Protein AF-A0A371E9P8-F1 (afdb_monomer_lite)

Foldseek 3Di:
DDVVQDLVNLVVVLVVVCVVCVPPVDDPLVSVVVSLVPDDPVVQVVVQVVVVHRPVVVSPPDD

Structure (mmCIF, N/CA/C/O backbone):
data_AF-A0A371E9P8-F1
#
_entry.id   AF-A0A371E9P8-F1
#
loop_
_atom_site.group_PDB
_atom_site.id
_atom_site.type_symbol
_atom_site.label_atom_id
_atom_site.label_alt_id
_atom_site.label_comp_id
_atom_site.label_asym_id
_atom_site.label_entity_id
_atom_site.label_seq_id
_atom_site.pdbx_PDB_ins_code
_atom_site.Cartn_x
_atom_site.Cartn_y
_atom_site.Cartn_z
_atom_site.occupancy
_atom_site.B_iso_or_equiv
_atom_site.auth_seq_id
_atom_site.auth_comp_id
_atom_site.auth_asym_id
_atom_site.auth_atom_id
_atom_site.pdbx_PDB_model_num
ATOM 1 N N . GLN A 1 1 ? 2.887 5.999 -3.420 1.00 85.00 1 GLN A N 1
ATOM 2 C CA . GLN A 1 1 ? 4.084 5.244 -3.806 1.00 85.00 1 GLN A CA 1
ATOM 3 C C . GLN A 1 1 ? 5.153 6.231 -4.235 1.00 85.00 1 GLN A C 1
ATOM 5 O O . GLN A 1 1 ? 4.838 7.198 -4.921 1.00 85.00 1 GLN A O 1
ATOM 10 N N . HIS A 1 2 ? 6.381 6.065 -3.757 1.00 87.50 2 HIS A N 1
ATOM 11 C CA . HIS A 1 2 ? 7.498 6.932 -4.139 1.00 87.50 2 HIS A CA 1
ATOM 12 C C . HIS A 1 2 ? 8.217 6.402 -5.386 1.00 87.50 2 HIS A C 1
ATOM 14 O O . HIS A 1 2 ? 8.183 5.207 -5.671 1.00 87.50 2 HIS A O 1
ATOM 20 N N . SER A 1 3 ? 8.901 7.280 -6.122 1.00 83.12 3 SER A N 1
ATOM 21 C CA . SER A 1 3 ? 9.733 6.875 -7.260 1.00 83.12 3 SER A CA 1
ATOM 22 C C . SER A 1 3 ? 10.826 5.903 -6.807 1.00 83.12 3 SER A C 1
ATOM 24 O O . SER A 1 3 ? 11.685 6.273 -6.010 1.00 83.12 3 SER A O 1
ATOM 26 N N . GLY A 1 4 ? 10.783 4.670 -7.317 1.00 86.31 4 GLY A N 1
ATOM 27 C CA . GLY A 1 4 ? 11.701 3.588 -6.942 1.00 86.31 4 GLY A CA 1
ATOM 28 C C . GLY A 1 4 ? 11.203 2.673 -5.817 1.00 86.31 4 GLY A C 1
ATOM 29 O O . GLY A 1 4 ? 11.841 1.659 -5.569 1.00 86.31 4 GLY A O 1
ATOM 30 N N . GLU A 1 5 ? 10.071 2.987 -5.177 1.00 91.81 5 GLU A N 1
ATOM 31 C CA . GLU A 1 5 ? 9.386 2.090 -4.236 1.00 91.81 5 GLU A CA 1
ATOM 32 C C . GLU A 1 5 ? 8.576 1.060 -5.033 1.00 91.81 5 GLU A C 1
ATOM 34 O O . GLU A 1 5 ? 7.782 1.416 -5.910 1.00 91.81 5 GLU A O 1
ATOM 39 N N . THR A 1 6 ? 8.768 -0.221 -4.739 1.00 91.19 6 THR A N 1
ATOM 40 C CA . THR A 1 6 ? 7.975 -1.301 -5.332 1.00 91.19 6 THR A CA 1
ATOM 41 C C . THR A 1 6 ? 6.550 -1.312 -4.770 1.00 91.19 6 THR A C 1
ATOM 43 O O . THR A 1 6 ? 6.288 -0.824 -3.668 1.00 91.19 6 THR A O 1
ATOM 46 N N . LEU A 1 7 ? 5.612 -1.927 -5.499 1.00 89.69 7 LEU A N 1
ATOM 47 C CA . LEU A 1 7 ? 4.238 -2.127 -5.025 1.00 89.69 7 LEU A CA 1
ATOM 48 C C . LEU A 1 7 ? 4.191 -2.833 -3.658 1.00 89.69 7 LEU A C 1
ATOM 50 O O . LEU A 1 7 ? 3.383 -2.477 -2.802 1.00 89.69 7 LEU A O 1
ATOM 54 N N . HIS A 1 8 ? 5.081 -3.807 -3.445 1.00 89.94 8 HIS A N 1
ATOM 55 C CA . HIS A 1 8 ? 5.175 -4.550 -2.190 1.00 89.94 8 HIS A CA 1
ATOM 56 C C . HIS A 1 8 ? 5.625 -3.661 -1.025 1.00 89.94 8 HIS A C 1
ATOM 58 O O . HIS A 1 8 ? 4.968 -3.637 0.012 1.00 89.94 8 HIS A O 1
ATOM 64 N N . GLU A 1 9 ? 6.696 -2.884 -1.201 1.00 93.69 9 GLU A N 1
ATOM 65 C CA . GLU A 1 9 ? 7.186 -1.961 -0.165 1.00 93.69 9 GLU A CA 1
ATOM 66 C C . GLU A 1 9 ? 6.135 -0.902 0.184 1.00 93.69 9 GLU A C 1
ATOM 68 O O . GLU A 1 9 ? 5.915 -0.587 1.358 1.00 93.69 9 GLU A O 1
ATOM 73 N N . TYR A 1 10 ? 5.429 -0.390 -0.828 1.00 94.25 10 TYR A N 1
ATOM 74 C CA . TYR A 1 10 ? 4.326 0.538 -0.615 1.00 94.25 10 TYR A CA 1
ATOM 75 C C . TYR A 1 10 ? 3.176 -0.106 0.178 1.00 94.25 10 TYR A C 1
ATOM 77 O O . TYR A 1 10 ? 2.656 0.507 1.113 1.00 94.25 10 TYR A O 1
ATOM 85 N N . TRP A 1 11 ? 2.809 -1.352 -0.142 1.00 91.56 11 TRP A N 1
ATOM 86 C CA . TRP A 1 11 ? 1.801 -2.125 0.591 1.00 91.56 11 TRP A CA 1
ATOM 87 C C . TRP A 1 11 ? 2.199 -2.386 2.049 1.00 91.56 11 TRP A C 1
ATOM 89 O O . TRP A 1 11 ? 1.378 -2.216 2.952 1.00 91.56 11 TRP A O 1
ATOM 99 N N . GLU A 1 12 ? 3.456 -2.738 2.318 1.00 93.62 12 GLU A N 1
ATOM 100 C CA . GLU A 1 12 ? 3.955 -2.908 3.688 1.00 93.62 12 GLU A CA 1
ATOM 101 C C . GLU A 1 12 ? 3.901 -1.598 4.480 1.00 93.62 12 GLU A C 1
ATOM 103 O O . GLU A 1 12 ? 3.454 -1.575 5.631 1.00 93.62 12 GLU A O 1
ATOM 108 N N . ARG A 1 13 ? 4.295 -0.480 3.858 1.00 94.56 13 ARG A N 1
ATOM 109 C CA . ARG A 1 13 ? 4.211 0.849 4.475 1.00 94.56 13 ARG A CA 1
ATOM 110 C C . ARG A 1 13 ? 2.768 1.243 4.781 1.00 94.56 13 ARG A C 1
ATOM 112 O O . ARG A 1 13 ? 2.505 1.768 5.865 1.00 94.56 13 ARG A O 1
ATOM 119 N N . PHE A 1 14 ? 1.849 0.974 3.858 1.00 91.94 14 PHE A N 1
ATOM 120 C CA . PHE A 1 14 ? 0.422 1.223 4.043 1.00 91.94 14 PHE A CA 1
ATOM 121 C C . PHE A 1 14 ? -0.148 0.394 5.204 1.00 91.94 14 PHE A C 1
ATOM 123 O O . PHE A 1 14 ? -0.757 0.955 6.112 1.00 91.94 14 PHE A O 1
ATOM 130 N N . ASN A 1 15 ? 0.137 -0.911 5.261 1.00 89.50 15 ASN A N 1
ATOM 131 C CA . ASN A 1 15 ? -0.303 -1.762 6.373 1.00 89.50 15 ASN A CA 1
ATOM 132 C C . ASN A 1 15 ? 0.274 -1.330 7.715 1.00 89.50 15 ASN A C 1
ATOM 134 O O . ASN A 1 15 ? -0.438 -1.309 8.717 1.00 89.50 15 ASN A O 1
ATOM 138 N N . LYS A 1 16 ? 1.555 -0.951 7.747 1.00 91.88 16 LYS A N 1
ATOM 139 C CA . LYS A 1 16 ? 2.181 -0.432 8.963 1.00 91.88 16 LYS A CA 1
ATOM 140 C C . LYS A 1 16 ? 1.472 0.830 9.449 1.00 91.88 16 LYS A C 1
ATOM 142 O O . LYS A 1 16 ? 1.258 0.965 10.648 1.00 91.88 16 LYS A O 1
ATOM 147 N N . LEU A 1 17 ? 1.071 1.720 8.540 1.00 88.94 17 LEU A N 1
ATOM 148 C CA . LEU A 1 17 ? 0.278 2.900 8.879 1.00 88.94 17 LEU A CA 1
ATOM 149 C C . LEU A 1 17 ? -1.089 2.505 9.457 1.00 88.94 17 LEU A C 1
ATOM 151 O O . LEU A 1 17 ? -1.441 2.974 10.537 1.00 88.94 17 LEU A O 1
ATOM 155 N N . CYS A 1 18 ? -1.823 1.597 8.811 1.00 87.25 18 CYS A N 1
ATOM 156 C CA . CYS A 1 18 ? -3.101 1.099 9.333 1.00 87.25 18 CYS A CA 1
ATOM 157 C C . CYS A 1 18 ? -2.953 0.477 10.732 1.00 87.25 18 CYS A C 1
ATOM 159 O O . CYS A 1 18 ? -3.746 0.767 11.627 1.00 87.25 18 CYS A O 1
ATOM 161 N N . ALA A 1 19 ? -1.885 -0.291 10.963 1.00 87.12 19 ALA A N 1
ATOM 162 C CA . ALA A 1 19 ? -1.595 -0.918 12.250 1.00 87.12 19 ALA A CA 1
ATOM 163 C C . ALA A 1 19 ? -1.292 0.091 13.375 1.00 87.12 19 ALA A C 1
ATOM 165 O O . ALA A 1 19 ? -1.505 -0.225 14.545 1.00 87.12 19 ALA A O 1
ATOM 166 N N . THR A 1 20 ? -0.829 1.309 13.057 1.00 88.50 20 THR A N 1
ATOM 167 C CA . THR A 1 20 ? -0.626 2.361 14.075 1.00 88.50 20 THR A CA 1
ATOM 168 C C . THR A 1 20 ? -1.931 2.963 14.601 1.00 88.50 20 THR A C 1
ATOM 170 O O . THR A 1 20 ? -1.937 3.512 15.701 1.00 88.50 20 THR A O 1
ATOM 173 N N . CYS A 1 21 ? -3.039 2.821 13.868 1.00 83.50 21 CYS A N 1
ATOM 174 C CA . CYS A 1 21 ? -4.345 3.370 14.233 1.00 83.50 21 CYS A CA 1
ATOM 175 C C . CYS A 1 21 ? -5.446 2.296 14.176 1.00 83.50 21 CYS A C 1
ATOM 177 O O . CYS A 1 21 ? -6.355 2.405 13.362 1.00 83.50 21 CYS A O 1
ATOM 179 N N . PRO A 1 22 ? -5.448 1.288 15.067 1.00 74.81 22 PRO A N 1
ATOM 180 C CA . PRO A 1 22 ? -6.402 0.172 15.009 1.00 74.81 22 PRO A CA 1
ATOM 181 C C . PRO A 1 22 ? -7.880 0.584 15.174 1.00 74.81 22 PRO A C 1
ATOM 183 O O . PRO A 1 22 ? -8.773 -0.164 14.794 1.00 74.81 22 PRO A O 1
ATOM 186 N N . HIS A 1 23 ? -8.155 1.782 15.707 1.00 78.38 23 HIS A N 1
ATOM 187 C CA . HIS A 1 23 ? -9.499 2.368 15.832 1.00 78.38 23 HIS A CA 1
ATOM 188 C C . HIS A 1 23 ? -9.773 3.472 14.796 1.00 78.38 23 HIS A C 1
ATOM 190 O O . HIS A 1 23 ? -10.500 4.425 15.074 1.00 78.38 23 HIS A O 1
ATOM 196 N N . HIS A 1 24 ? -9.198 3.374 13.596 1.00 76.31 24 HIS A N 1
ATOM 197 C CA . HIS A 1 24 ? -9.357 4.394 12.558 1.00 76.31 24 HIS A CA 1
ATOM 198 C C . HIS A 1 24 ? -10.811 4.605 12.099 1.00 76.31 24 HIS A C 1
ATOM 200 O O . HIS A 1 24 ? -11.087 5.633 11.493 1.00 76.31 24 HIS A O 1
ATOM 206 N N . GLN A 1 25 ? -11.740 3.666 12.348 1.00 83.56 25 GLN A N 1
ATOM 207 C CA . GLN A 1 25 ? -13.149 3.696 11.887 1.00 83.56 25 GLN A CA 1
ATOM 208 C C . GLN A 1 25 ? -13.333 3.824 10.357 1.00 83.56 25 GLN A C 1
ATOM 210 O O . GLN A 1 25 ? -14.455 3.801 9.862 1.00 83.56 25 GLN A O 1
ATOM 215 N N . ILE A 1 26 ? -12.237 3.905 9.599 1.00 84.50 26 ILE A N 1
ATOM 216 C CA . ILE A 1 26 ? -12.200 3.824 8.139 1.00 84.50 26 ILE A CA 1
ATOM 217 C C . ILE A 1 26 ? -12.628 2.417 7.706 1.00 84.50 26 ILE A C 1
ATOM 219 O O . ILE A 1 26 ? -12.113 1.428 8.229 1.00 84.50 26 IL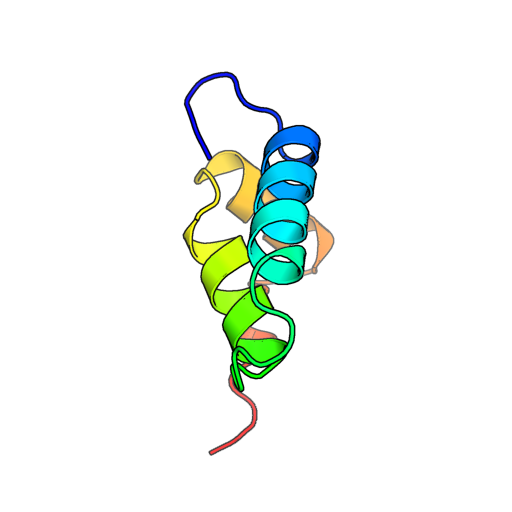E A O 1
ATOM 223 N N . SER A 1 27 ? -13.556 2.338 6.750 1.00 86.38 27 SER A N 1
ATOM 224 C CA . SER A 1 27 ? -13.994 1.075 6.157 1.00 86.38 27 SER A CA 1
ATOM 225 C C . SER A 1 27 ? -12.902 0.463 5.274 1.00 86.38 27 SER A C 1
ATOM 227 O O . SER A 1 27 ? -12.116 1.176 4.650 1.00 86.38 27 SER A O 1
ATOM 229 N N . GLU A 1 28 ? -12.877 -0.866 5.162 1.00 83.50 28 GLU A N 1
ATOM 230 C CA . GLU A 1 28 ? -11.909 -1.564 4.303 1.00 83.50 28 GLU A CA 1
ATOM 231 C C . GLU A 1 28 ? -12.000 -1.114 2.840 1.00 83.50 28 GLU A C 1
ATOM 233 O O . GLU A 1 28 ? -10.977 -0.943 2.184 1.00 83.50 28 GLU A O 1
ATOM 238 N N . GLN A 1 29 ? -13.207 -0.828 2.343 1.00 84.88 29 GLN A N 1
ATOM 239 C CA . GLN A 1 29 ? -13.401 -0.290 0.994 1.00 84.88 29 GLN A CA 1
ATOM 240 C C . GLN A 1 29 ? -12.693 1.055 0.801 1.00 84.88 29 GLN A C 1
ATOM 242 O O . GLN A 1 29 ? -12.050 1.265 -0.226 1.00 84.88 29 GLN A O 1
ATOM 247 N N . LEU A 1 30 ? -12.762 1.948 1.794 1.00 87.00 30 LEU A N 1
ATOM 248 C CA . LEU A 1 30 ? -12.100 3.247 1.720 1.00 87.00 30 LEU A CA 1
ATOM 249 C C . LEU A 1 30 ? -10.575 3.117 1.877 1.00 87.00 30 LEU A C 1
ATOM 251 O O . LEU A 1 30 ? -9.828 3.858 1.246 1.00 87.00 30 LEU A O 1
ATOM 255 N N . LEU A 1 31 ? -10.090 2.135 2.645 1.00 88.38 31 LEU A N 1
ATOM 256 C CA . LEU A 1 31 ? -8.659 1.808 2.688 1.00 88.38 31 LEU A CA 1
ATOM 257 C C . LEU A 1 31 ? -8.151 1.297 1.338 1.00 88.38 31 LEU A C 1
ATOM 259 O O . LEU A 1 31 ? -7.095 1.732 0.887 1.00 88.38 31 LEU A O 1
ATOM 263 N N . ILE A 1 32 ? -8.906 0.421 0.671 1.00 88.31 32 ILE A N 1
ATOM 264 C CA . ILE A 1 32 ? -8.576 -0.070 -0.674 1.00 88.31 32 ILE A CA 1
ATOM 265 C C . ILE A 1 32 ? -8.589 1.088 -1.683 1.00 88.31 32 ILE A C 1
ATOM 267 O O . ILE A 1 32 ? -7.697 1.160 -2.529 1.00 88.31 3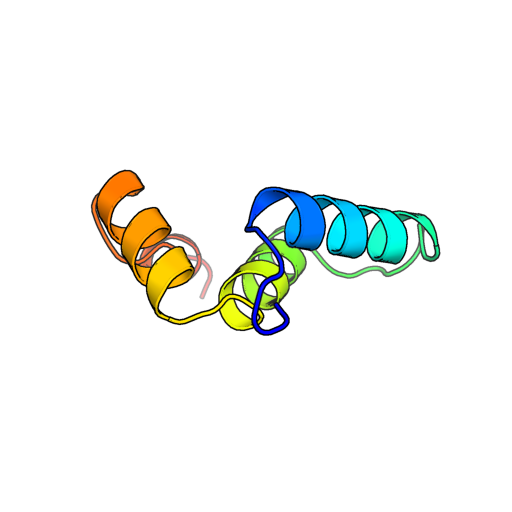2 ILE A O 1
ATOM 271 N N . GLN A 1 33 ? -9.541 2.023 -1.558 1.00 89.44 33 GLN A N 1
ATOM 272 C CA . GLN A 1 33 ? -9.579 3.263 -2.339 1.00 89.44 33 GLN A CA 1
ATOM 273 C C . GLN A 1 33 ? -8.298 4.076 -2.177 1.00 89.44 33 GLN A C 1
ATOM 275 O O . GLN A 1 33 ? -7.608 4.335 -3.161 1.00 89.44 33 GLN A O 1
ATOM 280 N N . TYR A 1 34 ? -7.943 4.420 -0.940 1.00 90.00 34 TYR A N 1
ATOM 281 C CA . TYR A 1 34 ? -6.749 5.213 -0.666 1.00 90.00 34 TYR A CA 1
ATOM 282 C C . TYR A 1 34 ? -5.458 4.507 -1.061 1.00 90.00 34 TYR A C 1
ATOM 284 O O . TYR A 1 34 ? -4.535 5.155 -1.554 1.00 90.00 34 TYR A O 1
ATOM 292 N N . PHE A 1 35 ? -5.390 3.189 -0.872 1.00 90.81 35 PHE A N 1
ATOM 293 C CA . PHE A 1 35 ? -4.264 2.394 -1.335 1.00 90.81 35 PHE A CA 1
ATOM 294 C C . PHE A 1 35 ? -4.111 2.516 -2.851 1.00 90.81 35 PHE A C 1
ATOM 296 O O . PHE A 1 35 ? -3.040 2.887 -3.320 1.00 90.81 35 PHE A O 1
ATOM 303 N N . TYR A 1 36 ? -5.183 2.264 -3.607 1.00 90.81 36 TYR A N 1
ATOM 304 C CA . TYR A 1 36 ? -5.164 2.296 -5.067 1.00 90.81 36 TYR A CA 1
ATOM 305 C C . TYR A 1 36 ? -4.863 3.697 -5.620 1.00 90.81 36 TYR A C 1
ATOM 307 O O . TYR A 1 36 ? -4.017 3.840 -6.502 1.00 90.81 36 TYR A O 1
ATOM 315 N N . GLU A 1 37 ? -5.487 4.745 -5.078 1.00 90.44 37 GLU A N 1
ATOM 316 C CA . GLU A 1 37 ? -5.217 6.136 -5.474 1.00 90.44 37 GLU A CA 1
ATOM 317 C C . GLU A 1 37 ? -3.781 6.571 -5.169 1.00 90.44 37 GLU A C 1
ATOM 319 O O . GLU A 1 37 ? -3.210 7.387 -5.890 1.00 90.44 37 GLU A O 1
ATOM 324 N N . GLY A 1 38 ? -3.175 6.007 -4.124 1.00 90.38 38 GLY A N 1
ATOM 325 C CA . GLY A 1 38 ?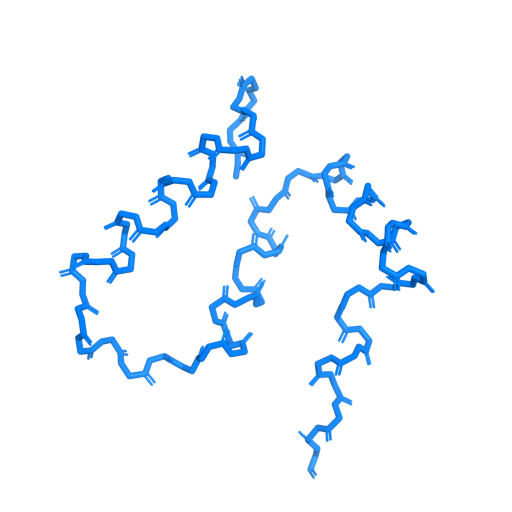 -1.796 6.286 -3.751 1.00 90.38 38 GLY A CA 1
ATOM 326 C C . GLY A 1 38 ? -0.742 5.562 -4.594 1.00 90.38 38 GLY A C 1
ATOM 327 O O . GLY A 1 38 ? 0.450 5.808 -4.385 1.00 90.38 38 GLY A O 1
ATOM 328 N N . LEU A 1 39 ? -1.129 4.685 -5.522 1.00 92.38 39 LEU A N 1
ATOM 329 C CA . LEU A 1 39 ? -0.210 3.976 -6.417 1.00 92.38 39 LEU A CA 1
ATOM 330 C C . LEU A 1 39 ? 0.260 4.832 -7.595 1.00 92.38 39 LEU A C 1
ATOM 332 O O . LEU A 1 39 ? -0.402 5.772 -8.027 1.00 92.38 39 LEU A O 1
ATOM 336 N N . MET A 1 40 ? 1.411 4.467 -8.155 1.00 92.12 40 MET A N 1
ATOM 337 C CA . MET A 1 40 ? 1.865 5.010 -9.430 1.00 92.12 40 MET A CA 1
ATOM 338 C C . MET A 1 40 ? 0.965 4.515 -10.567 1.00 92.12 40 MET A C 1
ATOM 340 O O . MET A 1 40 ? 0.464 3.392 -10.539 1.00 92.12 40 MET A O 1
ATOM 344 N N . MET A 1 41 ? 0.836 5.320 -11.626 1.00 89.00 41 MET A N 1
ATOM 345 C CA . MET A 1 41 ? 0.028 4.986 -12.811 1.00 89.00 41 MET A CA 1
ATOM 346 C C . MET A 1 41 ? 0.358 3.605 -13.402 1.00 89.00 41 MET A C 1
ATOM 348 O O . MET A 1 41 ? -0.530 2.911 -13.894 1.00 89.00 41 MET A O 1
ATOM 352 N N . MET A 1 42 ? 1.632 3.197 -13.355 1.00 89.94 42 MET A N 1
ATOM 353 C CA . MET A 1 42 ? 2.059 1.892 -13.865 1.00 89.94 42 MET A CA 1
ATOM 354 C C . MET A 1 42 ? 1.476 0.743 -13.035 1.00 89.94 42 MET A C 1
ATOM 356 O O . MET A 1 42 ? 0.900 -0.184 -13.599 1.00 89.94 42 MET A O 1
ATOM 360 N N . ASP A 1 43 ? 1.554 0.837 -11.709 1.00 90.81 43 ASP A N 1
ATOM 361 C CA . ASP A 1 43 ? 1.021 -0.177 -10.801 1.00 90.81 43 ASP A CA 1
ATOM 362 C C . ASP A 1 43 ? -0.513 -0.197 -10.809 1.00 90.81 43 ASP A C 1
ATOM 364 O O . ASP A 1 43 ? -1.111 -1.272 -10.837 1.00 90.81 43 ASP A O 1
ATOM 368 N N . GLN A 1 44 ? -1.166 0.967 -10.905 1.00 91.00 44 GLN A N 1
ATOM 369 C CA . GLN A 1 44 ? -2.618 1.048 -11.117 1.00 91.00 44 GLN A CA 1
ATOM 370 C C . GLN A 1 44 ? -3.038 0.329 -12.404 1.00 91.00 44 GLN A C 1
ATOM 372 O O . GLN A 1 44 ? -3.979 -0.465 -12.399 1.00 91.00 44 GLN A O 1
ATOM 377 N N . SER A 1 45 ? -2.319 0.566 -13.505 1.00 90.19 45 SER A N 1
ATOM 378 C CA . SER A 1 45 ? -2.574 -0.092 -14.789 1.00 90.19 45 SER A CA 1
ATOM 379 C C . SER A 1 45 ? -2.401 -1.610 -14.691 1.00 90.19 45 SER A C 1
ATOM 381 O O . SER A 1 45 ? -3.278 -2.358 -15.125 1.00 90.19 45 SER A O 1
ATOM 383 N N . MET A 1 46 ? -1.327 -2.080 -14.048 1.00 90.06 46 MET A N 1
ATOM 384 C CA . MET A 1 46 ? -1.102 -3.510 -13.819 1.00 90.06 46 MET A CA 1
ATOM 385 C C . MET A 1 46 ? -2.236 -4.150 -13.013 1.00 90.06 46 MET A C 1
ATOM 387 O O . MET A 1 46 ? -2.726 -5.218 -13.383 1.00 90.06 46 MET A O 1
ATOM 391 N N . ILE A 1 47 ? -2.689 -3.486 -11.947 1.00 89.38 47 ILE A N 1
ATOM 392 C CA . ILE A 1 47 ? -3.803 -3.960 -11.121 1.00 89.38 47 ILE A CA 1
ATOM 393 C C . ILE A 1 47 ? -5.102 -4.016 -11.925 1.00 89.38 47 ILE A C 1
ATOM 395 O O . ILE A 1 47 ? -5.828 -5.004 -11.824 1.00 89.38 47 ILE A O 1
ATOM 399 N N . ASN A 1 48 ? -5.391 -3.012 -12.751 1.00 89.56 48 ASN A N 1
ATOM 400 C CA . ASN A 1 48 ? -6.597 -2.999 -13.581 1.00 89.56 48 ASN A CA 1
ATOM 401 C C . ASN A 1 48 ? -6.592 -4.128 -14.616 1.00 89.56 48 ASN A C 1
ATOM 403 O O . ASN A 1 48 ? -7.599 -4.813 -14.803 1.00 89.56 48 ASN A O 1
ATOM 407 N N . VAL A 1 49 ? -5.445 -4.373 -15.254 1.00 89.31 49 VAL A N 1
ATOM 408 C CA . VAL A 1 49 ? -5.284 -5.486 -16.1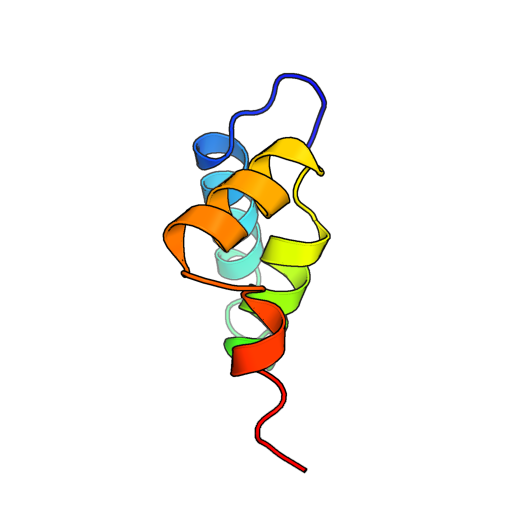98 1.00 89.31 49 VAL A CA 1
ATOM 409 C C . VAL A 1 49 ? -5.497 -6.824 -15.489 1.00 89.31 49 VAL A C 1
ATOM 411 O O . VAL A 1 49 ? -6.282 -7.644 -15.962 1.00 89.31 49 VAL A O 1
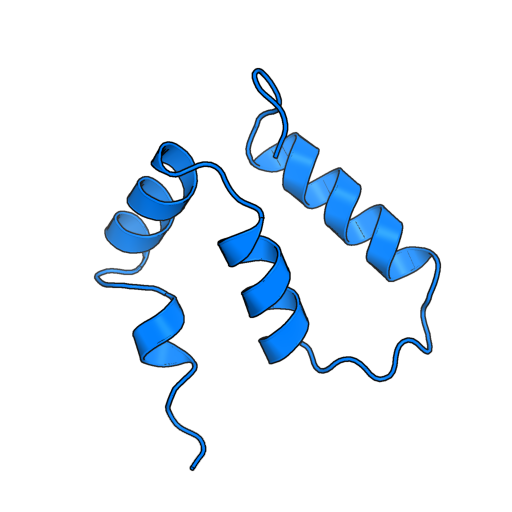ATOM 414 N N . ALA A 1 50 ? -4.871 -7.030 -14.326 1.00 88.31 50 ALA A N 1
ATOM 415 C CA . ALA A 1 50 ? -5.045 -8.247 -13.532 1.00 88.31 50 ALA A CA 1
ATOM 416 C C . ALA A 1 50 ? -6.489 -8.426 -13.022 1.00 88.31 50 ALA A C 1
ATOM 418 O O . ALA A 1 50 ? -6.973 -9.549 -12.902 1.00 88.31 50 ALA A O 1
ATOM 419 N N . SER A 1 51 ? -7.191 -7.322 -12.757 1.00 85.62 51 SER A N 1
ATOM 420 C CA . SER A 1 51 ? -8.573 -7.307 -12.261 1.00 85.62 51 SER A CA 1
ATOM 421 C C . SER A 1 51 ? -9.630 -7.467 -13.362 1.00 85.6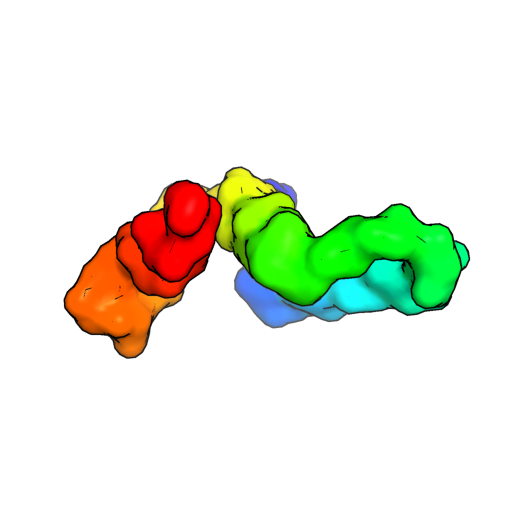2 51 SER A C 1
ATOM 423 O O . SER A 1 51 ? -10.820 -7.590 -13.040 1.00 85.62 51 SER A O 1
ATOM 425 N N . GLY A 1 52 ? -9.215 -7.466 -14.636 1.00 86.12 52 GLY A N 1
ATOM 426 C CA . GLY A 1 52 ? -10.096 -7.541 -15.804 1.00 86.12 52 GLY A CA 1
ATOM 427 C C . GLY A 1 52 ? -10.914 -6.267 -16.050 1.00 86.12 52 GLY A C 1
ATOM 428 O O . GLY A 1 52 ? -12.003 -6.349 -16.610 1.00 86.12 52 GLY A O 1
ATOM 429 N N . GLY A 1 53 ? -10.435 -5.111 -15.586 1.00 82.50 53 GLY A N 1
ATOM 430 C CA . GLY A 1 53 ? -11.153 -3.833 -15.600 1.00 82.50 53 GLY A CA 1
ATOM 431 C C . GLY A 1 53 ? -10.689 -2.918 -14.465 1.00 82.50 53 GLY A C 1
ATOM 432 O O . GLY A 1 53 ? -9.862 -3.327 -13.648 1.00 82.50 53 GLY A O 1
ATOM 433 N N . ALA A 1 54 ? -11.196 -1.683 -14.395 1.00 81.50 54 ALA A N 1
ATOM 434 C CA . ALA A 1 54 ? -10.786 -0.782 -13.324 1.00 81.50 54 ALA A CA 1
ATOM 435 C C . ALA A 1 54 ? -11.227 -1.342 -11.966 1.00 81.50 54 ALA A C 1
ATOM 437 O O . ALA A 1 54 ? -12.400 -1.665 -11.766 1.00 81.50 54 ALA A O 1
ATOM 438 N N . LEU A 1 55 ? -10.289 -1.447 -11.021 1.00 79.31 55 LEU A N 1
ATOM 439 C CA . LEU A 1 55 ? -10.583 -1.941 -9.670 1.00 79.31 55 LEU A CA 1
ATOM 440 C C . LEU A 1 55 ? -11.718 -1.131 -9.017 1.00 79.31 55 LEU A C 1
ATOM 442 O O . LEU A 1 55 ? -12.561 -1.685 -8.315 1.00 79.31 55 LEU A O 1
ATOM 446 N N . MET A 1 56 ? -11.764 0.169 -9.312 1.00 73.25 56 MET A N 1
ATOM 447 C CA . MET A 1 56 ? -12.742 1.112 -8.772 1.00 73.25 56 MET A CA 1
ATOM 448 C C . MET A 1 56 ? -14.161 0.952 -9.305 1.00 73.25 56 MET A C 1
ATOM 450 O O . MET A 1 56 ? -15.111 1.243 -8.577 1.00 73.25 56 MET A O 1
ATOM 454 N N . ASP A 1 57 ? -14.333 0.396 -10.504 1.00 67.31 57 ASP A N 1
ATOM 455 C CA . ASP A 1 57 ? -15.667 0.150 -11.064 1.00 67.31 57 ASP A CA 1
ATOM 456 C C . ASP A 1 57 ? -16.425 -0.922 -10.262 1.00 67.31 57 ASP A C 1
ATOM 458 O O . ASP A 1 57 ? -17.653 -0.957 -10.260 1.00 67.31 57 ASP A O 1
ATOM 462 N N . LYS A 1 58 ? -15.701 -1.780 -9.529 1.00 57.69 58 LYS A N 1
ATOM 463 C CA . LYS A 1 58 ? -16.274 -2.832 -8.676 1.00 57.69 58 LYS A CA 1
ATOM 464 C C . LYS A 1 58 ? -16.659 -2.344 -7.276 1.00 57.69 58 LYS A C 1
ATOM 466 O O . LYS A 1 58 ? -17.511 -2.961 -6.642 1.00 57.69 58 LYS A O 1
ATOM 471 N N . THR A 1 59 ? -16.062 -1.253 -6.795 1.00 56.53 59 THR A N 1
ATOM 472 C CA . THR A 1 59 ? -16.360 -0.682 -5.468 1.00 56.53 59 THR A CA 1
ATOM 473 C C . THR A 1 59 ? -17.549 0.288 -5.523 1.00 56.53 59 THR A C 1
ATOM 475 O O . THR A 1 59 ? -18.246 0.465 -4.527 1.00 56.53 59 THR A O 1
ATOM 478 N N . SER A 1 60 ? -17.868 0.834 -6.704 1.00 49.16 60 SER A N 1
ATOM 479 C CA . SER A 1 60 ? -19.025 1.708 -6.967 1.00 49.16 60 SER A CA 1
ATOM 480 C C . SER A 1 60 ? -20.365 0.950 -7.110 1.00 49.16 60 SER A C 1
ATOM 482 O O . SER A 1 60 ? -21.147 1.218 -8.023 1.00 49.16 60 SER A O 1
ATOM 484 N N . ALA A 1 61 ? -20.652 0.000 -6.217 1.00 44.66 61 ALA A N 1
ATOM 485 C CA . ALA A 1 61 ? -21.923 -0.738 -6.186 1.00 44.66 61 ALA A CA 1
ATOM 486 C C . ALA A 1 61 ? -22.709 -0.569 -4.872 1.00 44.66 61 ALA A C 1
ATOM 488 O O . ALA A 1 61 ? -23.540 -1.409 -4.534 1.00 44.66 61 ALA A O 1
ATOM 489 N N . ALA A 1 62 ? -22.482 0.521 -4.139 1.00 41.38 62 ALA A N 1
ATOM 490 C CA . ALA A 1 62 ? -23.351 0.933 -3.040 1.00 41.38 62 ALA A CA 1
ATOM 491 C C . ALA A 1 62 ? -23.712 2.415 -3.212 1.00 41.38 62 ALA A C 1
ATOM 493 O O . ALA A 1 62 ? -22.981 3.298 -2.763 1.00 41.38 62 ALA A O 1
ATOM 494 N N . ALA A 1 63 ? -24.813 2.653 -3.927 1.00 37.41 63 ALA A N 1
ATOM 495 C CA . ALA A 1 63 ? -25.622 3.864 -3.822 1.00 37.41 63 ALA A CA 1
ATOM 496 C C . ALA A 1 63 ? -26.807 3.572 -2.894 1.00 37.41 63 ALA A C 1
ATOM 498 O O . ALA A 1 63 ? -27.307 2.422 -2.951 1.00 37.41 63 ALA A O 1
#

InterPro domains:
  IPR005162 Retrotransposon-derived protein PEG10, N-terminal capsid-like domain [PF03732] (1-39)

Secondary structure (DSSP, 8-state):
--TT--HHHHHHHHHHHHHH-TT----HHHHHHHHHHTS-HHHHHHHHHHHTS-GGGGT----

pLDDT: mean 83.54, std 12.87, range [37.41, 94.56]

Organism: Mucuna pruriens (NCBI:txid157652)

Sequence (63 aa):
QHSGETLHEYWERFNKLCATCPHHQISEQLLIQYFYEGLMMMDQSMINVASGGALMDKTSAAA

Radius of gyration: 12.63 Å; chains: 1; bounding box: 37×15×32 Å